Protein AF-G8B1R9-F1 (afdb_monomer_lite)

Secondary structure (DSSP, 8-state):
-HHHHHHHHHHHHHHTT-HHHHHHHHHHHHHTT-B-TTSSBPHHHHHHHHTTT---HHHHHHHHHHHHHHHHHHHHH--S---HHHHHHHHHHHHHHHHHTTGGGG---

Sequence (109 aa):
MKKFTLIFVSCYLVFSSMHRVMCVTQCFFNELNLVDQRGFPERSAVIGIMTQNIQDPELRDFVEESVIECYHYINNNNSGRQEKCQFSQSLLSCLAEKGSERCEDWDDE

InterPro domains:
  IPR006170 Pheromone/general odorant binding protein [PF01395] (15-97)
  IPR036728 Pheromone/general odorant binding protein superfamily [G3DSA:1.10.238.20] (14-105)
  IPR036728 Pheromone/general odorant binding protein superfamily [SSF47565] (19-107)
  IPR052295 Odorant-binding protein [PTHR21066] (18-107)

Foldseek 3Di:
DVVVVCVVVVCVVVLVPDPVSLCVLLVVCVVQVQADPVSARDLVSQLCVQLPPPPDVVVNVLLNVQSVVQVVVVVVVDPDDDDRSRRSSSSVVSSVVSVVVCVVVVPDD

Structure (mmCIF, N/CA/C/O backbone):
data_AF-G8B1R9-F1
#
_entry.id   AF-G8B1R9-F1
#
loop_
_atom_site.group_PDB
_atom_site.id
_atom_site.type_symbol
_atom_site.label_atom_id
_atom_site.label_alt_id
_atom_site.label_comp_id
_atom_site.label_asym_id
_atom_site.label_entity_id
_atom_site.label_seq_id
_atom_site.pdbx_PDB_ins_code
_atom_site.Cartn_x
_atom_site.Cartn_y
_atom_site.Cartn_z
_atom_site.occupancy
_atom_site.B_iso_or_equiv
_atom_site.auth_seq_id
_atom_site.auth_comp_id
_atom_site.auth_asym_id
_atom_site.auth_atom_id
_atom_site.pdbx_PDB_model_num
ATOM 1 N N . MET A 1 1 ? 7.028 -20.589 19.802 1.00 37.44 1 MET A N 1
ATOM 2 C CA . MET A 1 1 ? 6.692 -19.314 19.127 1.00 37.44 1 MET A CA 1
ATOM 3 C C . MET A 1 1 ? 7.914 -18.545 18.608 1.00 37.44 1 MET A C 1
ATOM 5 O O . MET A 1 1 ? 7.880 -18.116 17.470 1.00 37.44 1 MET A O 1
ATOM 9 N N . LYS A 1 2 ? 9.061 -18.509 19.311 1.00 31.89 2 LYS A N 1
ATOM 10 C CA . LYS A 1 2 ? 10.311 -17.851 18.838 1.00 31.89 2 LYS A CA 1
ATOM 11 C C . LYS A 1 2 ? 10.881 -18.333 17.479 1.00 31.89 2 LYS A C 1
ATOM 13 O O . LYS A 1 2 ? 11.680 -17.635 16.870 1.00 31.89 2 LYS A O 1
ATOM 18 N N . LYS A 1 3 ? 10.484 -19.518 16.989 1.00 34.91 3 LYS A N 1
ATOM 19 C CA . LYS A 1 3 ? 10.948 -20.087 15.705 1.00 34.91 3 LYS A CA 1
ATOM 20 C C . LYS A 1 3 ? 10.268 -19.483 14.468 1.00 34.91 3 LYS A C 1
ATOM 22 O O . LYS A 1 3 ? 10.888 -19.493 13.415 1.00 34.91 3 LYS A O 1
ATOM 27 N N . PHE A 1 4 ? 9.050 -18.948 14.580 1.00 39.66 4 PHE A N 1
ATOM 28 C CA . PHE A 1 4 ? 8.343 -18.347 13.437 1.00 39.66 4 PHE A CA 1
ATOM 29 C C . PHE A 1 4 ? 8.793 -16.904 13.183 1.00 39.66 4 PHE A C 1
ATOM 31 O O . PHE A 1 4 ? 9.063 -16.539 12.042 1.00 39.66 4 PHE A O 1
ATOM 38 N N . THR A 1 5 ? 9.023 -16.133 14.247 1.00 47.22 5 THR A N 1
ATOM 39 C CA . THR A 1 5 ? 9.621 -14.791 14.173 1.00 47.22 5 THR A CA 1
ATOM 40 C C . THR A 1 5 ? 11.018 -14.830 13.546 1.00 47.22 5 THR A C 1
ATOM 42 O O . THR A 1 5 ? 11.340 -13.996 12.712 1.00 47.22 5 THR A O 1
ATOM 45 N N . LEU A 1 6 ? 11.834 -15.850 13.847 1.00 41.00 6 LEU A N 1
ATOM 46 C CA . LEU A 1 6 ? 13.152 -16.032 13.219 1.00 41.00 6 LEU A CA 1
ATOM 47 C C . LEU A 1 6 ? 13.080 -16.371 11.720 1.00 41.00 6 LEU A C 1
ATOM 49 O O . LEU A 1 6 ? 13.996 -16.008 10.985 1.00 41.00 6 LEU A O 1
ATOM 53 N N . ILE A 1 7 ? 12.010 -17.033 11.259 1.00 51.50 7 ILE A N 1
ATOM 54 C CA . ILE A 1 7 ? 11.788 -17.331 9.834 1.00 51.50 7 ILE A CA 1
ATOM 55 C C . ILE A 1 7 ? 11.318 -16.076 9.097 1.00 51.50 7 ILE A C 1
ATOM 57 O O . ILE A 1 7 ? 11.839 -15.797 8.021 1.00 51.50 7 ILE A O 1
ATOM 61 N N . PHE A 1 8 ? 10.410 -15.290 9.681 1.00 51.47 8 PHE A N 1
ATOM 62 C CA . PHE A 1 8 ? 9.968 -14.021 9.097 1.00 51.47 8 PHE A CA 1
ATOM 63 C C . PHE A 1 8 ? 11.090 -12.982 9.067 1.00 51.47 8 PHE A C 1
ATOM 65 O O . PHE A 1 8 ? 11.335 -12.406 8.015 1.00 51.47 8 PHE A O 1
ATOM 72 N N . VAL A 1 9 ? 11.846 -12.814 10.158 1.00 54.28 9 VAL A N 1
ATOM 73 C CA . VAL A 1 9 ? 12.991 -11.888 10.224 1.00 54.28 9 VAL A CA 1
ATOM 74 C C . VAL A 1 9 ? 14.146 -12.356 9.327 1.00 54.28 9 VAL A C 1
ATOM 76 O O . VAL A 1 9 ? 14.764 -11.530 8.660 1.00 54.28 9 VAL A O 1
ATOM 79 N N . SER A 1 10 ? 14.402 -13.669 9.214 1.00 46.78 10 SER A N 1
ATOM 80 C CA . SER A 1 10 ? 15.365 -14.189 8.222 1.00 46.78 10 SER A CA 1
ATOM 81 C C . SER A 1 10 ? 14.872 -14.012 6.789 1.00 46.78 10 SER A C 1
ATOM 83 O O . SER A 1 10 ? 15.672 -13.674 5.924 1.00 46.78 10 SER A O 1
ATOM 85 N N . CYS A 1 11 ? 13.575 -14.191 6.515 1.00 48.53 11 CYS A N 1
ATOM 86 C CA . CYS A 1 11 ? 13.011 -13.911 5.195 1.00 48.53 11 CYS A CA 1
ATOM 87 C C . CYS A 1 11 ? 13.097 -12.424 4.862 1.00 48.53 11 CYS A C 1
ATOM 89 O O . CYS A 1 11 ? 13.470 -12.118 3.741 1.00 48.53 11 CYS A O 1
ATOM 91 N N . TYR A 1 12 ? 12.855 -11.524 5.820 1.00 52.28 12 TYR A N 1
ATOM 92 C CA . TYR A 1 12 ? 12.982 -10.069 5.670 1.00 52.28 12 TYR A CA 1
ATOM 93 C C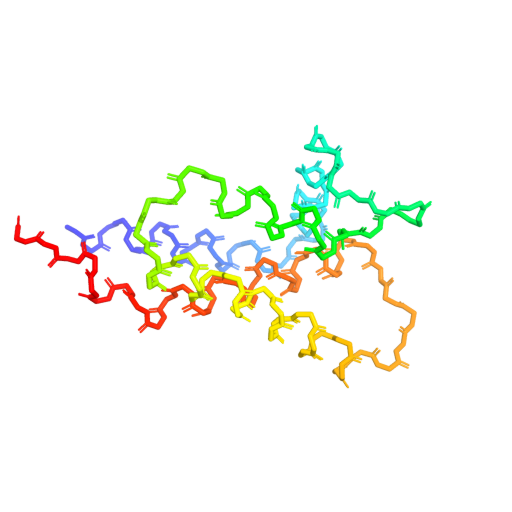 . TYR A 1 12 ? 14.433 -9.638 5.393 1.00 52.28 12 TYR A C 1
ATOM 95 O O . TYR A 1 12 ? 14.694 -8.861 4.474 1.00 52.28 12 TYR A O 1
ATOM 103 N N . LEU A 1 13 ? 15.401 -10.192 6.136 1.00 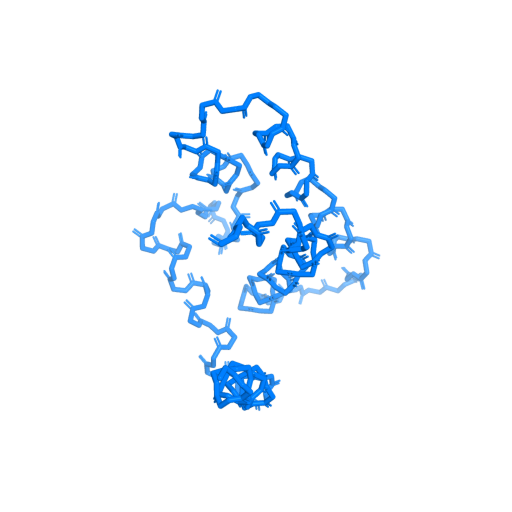45.06 13 LEU A N 1
ATOM 104 C CA . LEU A 1 13 ? 16.831 -9.909 5.954 1.00 45.06 13 LEU A CA 1
ATOM 105 C C . LEU A 1 13 ? 17.394 -10.504 4.650 1.00 45.06 13 LEU A C 1
ATOM 107 O O . LEU A 1 13 ? 18.257 -9.889 4.026 1.00 45.06 13 LEU A O 1
ATOM 111 N N . VAL A 1 14 ? 16.884 -11.654 4.194 1.00 48.22 14 VAL A N 1
ATOM 112 C CA . VAL A 1 14 ? 17.224 -12.246 2.884 1.00 48.22 14 VAL A CA 1
ATOM 113 C C . VAL A 1 14 ? 16.488 -11.538 1.728 1.00 48.22 14 VAL A C 1
ATOM 115 O O . VAL A 1 14 ? 17.039 -11.437 0.630 1.00 48.22 14 VAL A O 1
ATOM 118 N N . PHE A 1 15 ? 15.291 -10.982 1.961 1.00 49.16 15 PHE A N 1
ATOM 119 C CA . PHE A 1 15 ? 14.499 -10.210 0.986 1.00 49.16 15 PHE A CA 1
ATOM 120 C C . PHE A 1 15 ? 15.175 -8.894 0.579 1.00 49.16 15 PHE A C 1
ATOM 122 O O . PHE A 1 15 ? 15.126 -8.512 -0.588 1.00 49.16 15 PHE A O 1
ATOM 129 N N . SER A 1 16 ? 15.837 -8.217 1.521 1.00 46.72 16 SER A N 1
ATOM 130 C CA . SER A 1 16 ? 16.364 -6.858 1.326 1.00 46.72 16 SER A CA 1
ATOM 131 C C . SER A 1 16 ? 17.576 -6.742 0.383 1.00 46.72 16 SER A C 1
ATOM 133 O O . SER A 1 16 ? 17.921 -5.636 -0.021 1.00 46.72 16 SER A O 1
ATOM 135 N N . SER A 1 17 ? 18.237 -7.846 0.003 1.00 48.66 17 SER A N 1
ATOM 136 C CA . SER A 1 17 ? 19.509 -7.801 -0.753 1.00 48.66 17 SER A CA 1
ATOM 137 C C . SER A 1 17 ? 19.436 -8.342 -2.192 1.00 48.66 17 SER A C 1
ATOM 139 O O . SER A 1 17 ? 20.412 -8.267 -2.937 1.00 48.66 17 SER A O 1
ATOM 141 N N . MET A 1 18 ? 18.287 -8.859 -2.644 1.00 50.38 18 MET A N 1
ATOM 142 C CA . MET A 1 18 ? 18.152 -9.431 -3.989 1.00 50.38 18 MET A CA 1
ATOM 143 C C . MET A 1 18 ? 17.284 -8.537 -4.885 1.00 50.38 18 MET A C 1
ATOM 145 O O . MET A 1 18 ? 16.069 -8.491 -4.742 1.00 50.38 18 MET A O 1
ATOM 149 N N . HIS A 1 19 ? 17.890 -7.903 -5.894 1.00 51.81 19 HIS A N 1
ATOM 150 C CA . HIS A 1 19 ? 17.207 -7.056 -6.892 1.00 51.81 19 HIS A CA 1
ATOM 151 C C . HIS A 1 19 ? 16.002 -7.754 -7.572 1.00 51.81 19 HIS A C 1
ATOM 153 O O . HIS A 1 19 ? 15.033 -7.113 -7.962 1.00 51.81 19 HIS A O 1
ATOM 159 N N . ARG A 1 20 ? 16.018 -9.096 -7.660 1.00 55.53 20 ARG A N 1
ATOM 160 C CA . ARG A 1 20 ? 14.890 -9.904 -8.164 1.00 55.53 20 ARG A CA 1
ATOM 161 C C . ARG A 1 20 ? 13.663 -9.904 -7.251 1.00 55.53 20 ARG A C 1
ATOM 163 O O . ARG A 1 20 ? 12.553 -10.046 -7.748 1.00 55.53 20 ARG A O 1
ATOM 170 N N . VAL A 1 21 ? 13.855 -9.754 -5.945 1.00 58.09 21 VAL A N 1
ATOM 171 C CA . VAL A 1 21 ? 12.779 -9.770 -4.950 1.00 58.09 21 VAL A CA 1
ATOM 172 C C . VAL A 1 21 ? 12.025 -8.437 -4.933 1.00 58.09 21 VAL A C 1
ATOM 174 O O . VAL A 1 21 ? 10.802 -8.442 -4.838 1.00 58.09 21 VAL A O 1
ATOM 177 N N . MET A 1 22 ? 12.716 -7.318 -5.187 1.00 64.44 22 MET A N 1
ATOM 178 C CA . MET A 1 22 ? 12.093 -5.989 -5.329 1.00 64.44 22 MET A CA 1
ATOM 179 C C . MET A 1 22 ? 11.010 -5.949 -6.421 1.00 64.44 22 MET A C 1
ATOM 181 O O . MET A 1 22 ? 10.034 -5.211 -6.320 1.00 64.44 22 MET A O 1
ATOM 185 N N . CYS A 1 23 ? 11.159 -6.754 -7.475 1.00 82.81 23 CYS A N 1
ATOM 186 C CA . CYS A 1 23 ? 10.180 -6.813 -8.558 1.00 82.81 23 CYS A CA 1
ATOM 187 C C . CYS A 1 23 ? 9.033 -7.802 -8.312 1.00 82.81 23 CYS A C 1
ATOM 189 O O . CYS A 1 23 ? 8.053 -7.763 -9.053 1.00 82.81 23 CYS A O 1
ATOM 191 N N . VAL A 1 24 ? 9.102 -8.664 -7.292 1.00 86.62 24 VAL A N 1
ATOM 192 C CA . VAL A 1 24 ? 7.992 -9.581 -6.972 1.00 86.62 24 VAL A CA 1
ATOM 193 C C . VAL A 1 24 ? 6.765 -8.779 -6.547 1.00 86.62 24 VAL A C 1
ATOM 195 O O . VAL A 1 24 ? 5.666 -9.024 -7.035 1.00 86.62 24 VAL A O 1
ATOM 198 N N . THR A 1 25 ? 6.960 -7.747 -5.730 1.00 87.38 25 THR A N 1
ATOM 199 C CA . THR A 1 25 ? 5.891 -6.826 -5.328 1.00 87.38 25 THR A CA 1
ATOM 200 C C . THR A 1 25 ? 5.279 -6.107 -6.532 1.00 87.38 25 THR A C 1
ATOM 202 O O . THR A 1 25 ? 4.061 -6.023 -6.658 1.00 87.38 25 THR A O 1
ATOM 205 N N . GLN A 1 26 ? 6.115 -5.655 -7.474 1.00 89.69 26 GLN A N 1
ATOM 206 C CA . GLN A 1 26 ? 5.634 -5.065 -8.727 1.00 89.69 26 GLN A CA 1
ATOM 207 C C . GLN A 1 26 ? 4.818 -6.065 -9.561 1.00 89.69 26 GLN A C 1
ATOM 209 O O . GLN A 1 26 ? 3.838 -5.670 -10.187 1.00 89.69 26 GLN A O 1
ATOM 214 N N . CYS A 1 27 ? 5.212 -7.342 -9.578 1.00 88.06 27 CYS A N 1
ATOM 215 C CA . CYS A 1 27 ? 4.465 -8.396 -10.259 1.00 88.06 27 CYS A CA 1
ATOM 216 C C . CYS A 1 27 ? 3.039 -8.494 -9.706 1.00 88.06 27 CYS A C 1
ATOM 218 O O . CYS A 1 27 ? 2.091 -8.418 -10.478 1.00 88.06 27 CYS A O 1
ATOM 220 N N . PHE A 1 28 ? 2.875 -8.538 -8.381 1.00 88.25 28 PHE A N 1
ATOM 221 C CA . PHE A 1 28 ? 1.547 -8.569 -7.764 1.00 88.25 28 PHE A CA 1
ATOM 222 C C . PHE A 1 28 ? 0.698 -7.347 -8.116 1.00 88.25 28 PHE A C 1
ATOM 224 O O . PHE A 1 28 ? -0.469 -7.506 -8.461 1.00 88.25 28 PHE A O 1
ATOM 231 N N . PHE A 1 29 ? 1.272 -6.141 -8.096 1.00 92.44 29 PHE A N 1
ATOM 232 C CA . PHE A 1 29 ? 0.529 -4.947 -8.507 1.00 92.44 29 PHE A CA 1
ATOM 233 C C . PHE A 1 29 ? 0.074 -5.011 -9.971 1.00 92.44 29 PHE A C 1
ATOM 235 O O . PHE A 1 29 ? -1.030 -4.566 -10.276 1.00 92.44 29 PHE A O 1
ATOM 242 N N . ASN A 1 30 ? 0.880 -5.589 -10.866 1.00 90.00 30 ASN A N 1
ATOM 243 C CA . ASN A 1 30 ? 0.477 -5.803 -12.257 1.00 90.00 30 ASN A CA 1
ATOM 244 C C . ASN A 1 30 ? -0.639 -6.857 -12.370 1.00 90.00 30 ASN A C 1
ATOM 246 O O . ASN A 1 30 ? -1.652 -6.585 -13.004 1.00 90.00 30 ASN A O 1
ATOM 250 N N . GLU A 1 31 ? -0.476 -8.028 -11.745 1.00 93.00 31 GLU A N 1
ATOM 251 C CA . GLU A 1 31 ? -1.448 -9.136 -11.810 1.00 93.00 31 GLU A CA 1
ATOM 252 C C . GLU A 1 31 ? -2.816 -8.749 -11.232 1.00 93.00 31 GLU A C 1
ATOM 254 O O . GLU A 1 31 ? -3.859 -9.179 -11.722 1.00 93.00 31 GLU A O 1
ATOM 259 N N . LEU A 1 32 ? -2.823 -7.890 -10.212 1.00 89.50 32 LEU A N 1
ATOM 260 C CA . LEU A 1 32 ? -4.041 -7.366 -9.594 1.00 89.50 32 LEU A CA 1
ATOM 261 C C . LEU A 1 32 ? -4.609 -6.131 -10.317 1.00 89.50 32 LEU A C 1
ATOM 263 O O . LEU A 1 32 ? -5.626 -5.597 -9.885 1.00 89.50 32 LEU A O 1
ATOM 267 N N . ASN A 1 33 ? -3.988 -5.683 -11.415 1.00 93.44 33 ASN A N 1
ATOM 268 C CA . ASN A 1 33 ? -4.368 -4.482 -12.170 1.00 93.44 33 ASN A CA 1
ATOM 269 C C . ASN A 1 33 ? -4.426 -3.209 -11.306 1.00 93.44 33 ASN A C 1
ATOM 271 O O . ASN A 1 33 ? -5.318 -2.378 -11.448 1.00 93.44 33 ASN A O 1
ATOM 275 N N . LEU A 1 34 ? -3.449 -3.049 -10.413 1.00 95.31 34 LEU A N 1
ATOM 276 C CA . LEU A 1 34 ? -3.354 -1.937 -9.461 1.00 95.31 34 LEU A CA 1
ATOM 277 C C . LEU A 1 34 ? -2.378 -0.848 -9.920 1.00 95.31 34 LEU A C 1
ATOM 279 O O . LEU A 1 34 ? -1.905 -0.068 -9.099 1.00 95.31 34 LEU A O 1
ATOM 283 N N . VAL A 1 35 ? -2.005 -0.820 -11.200 1.00 95.38 35 VAL A N 1
ATOM 284 C CA . VAL A 1 35 ? -0.978 0.082 -11.736 1.00 95.38 35 VAL A CA 1
ATOM 285 C C . VAL A 1 35 ? -1.560 1.142 -12.670 1.00 95.38 35 VAL A C 1
ATOM 287 O O . VAL A 1 35 ? -2.507 0.885 -13.408 1.00 95.38 35 VAL A O 1
ATOM 290 N N . ASP A 1 36 ? -0.956 2.332 -12.665 1.00 95.00 36 ASP A N 1
ATOM 291 C CA . ASP A 1 36 ? -1.274 3.437 -13.567 1.00 95.00 36 ASP A CA 1
ATOM 292 C C . ASP A 1 36 ? -0.781 3.165 -15.004 1.00 95.00 36 ASP A C 1
ATOM 294 O O . ASP A 1 36 ? -0.078 2.194 -15.294 1.00 95.00 36 ASP A O 1
ATOM 298 N N . GLN A 1 37 ? -1.083 4.081 -15.928 1.00 94.88 37 GLN A N 1
ATOM 299 C CA . GLN A 1 37 ? -0.647 3.988 -17.332 1.00 94.88 37 GLN A CA 1
ATOM 300 C C . GLN A 1 37 ? 0.882 3.979 -17.505 1.00 94.88 37 GLN A C 1
ATOM 302 O O . GLN A 1 37 ? 1.398 3.581 -18.549 1.00 94.88 37 GLN A O 1
ATOM 307 N N . ARG A 1 38 ? 1.630 4.432 -16.494 1.00 92.56 38 ARG A N 1
ATOM 308 C CA . ARG A 1 38 ? 3.096 4.420 -16.476 1.00 92.56 38 ARG A CA 1
ATOM 309 C C . ARG A 1 38 ? 3.629 3.129 -15.850 1.00 92.56 38 ARG A C 1
ATOM 311 O O . ARG A 1 38 ? 4.827 2.864 -15.963 1.00 92.56 38 ARG A O 1
ATOM 318 N N . GLY A 1 39 ? 2.768 2.297 -15.266 1.00 92.19 39 GLY A N 1
ATOM 319 C CA . GLY A 1 39 ? 3.068 1.033 -14.603 1.00 92.19 39 GLY A CA 1
ATOM 320 C C . GLY A 1 39 ? 3.513 1.179 -13.147 1.00 92.19 39 GLY A C 1
ATOM 321 O O . GLY A 1 39 ? 4.195 0.285 -12.651 1.00 92.19 39 GLY A O 1
ATOM 322 N N . PHE A 1 40 ? 3.199 2.294 -12.488 1.00 94.88 40 PHE A N 1
ATOM 323 C CA . PHE A 1 40 ? 3.412 2.472 -11.048 1.00 94.88 40 PHE A CA 1
ATOM 324 C C . PHE A 1 40 ? 2.141 2.108 -10.282 1.00 94.88 40 PHE A C 1
ATOM 326 O O . PHE A 1 40 ? 1.063 2.397 -10.788 1.00 94.88 40 PHE A O 1
ATOM 333 N N . PRO A 1 41 ? 2.230 1.534 -9.071 1.00 94.44 41 PRO A N 1
ATOM 334 C CA . PRO A 1 41 ? 1.054 1.273 -8.244 1.00 94.44 41 PRO A CA 1
ATOM 335 C C . PRO A 1 41 ? 0.209 2.543 -8.059 1.00 94.44 41 PRO A C 1
ATOM 337 O O . PRO A 1 41 ? 0.695 3.557 -7.547 1.00 94.44 41 PRO A O 1
ATOM 340 N N . GLU A 1 42 ? -1.047 2.508 -8.492 1.00 96.94 42 GLU A N 1
ATOM 341 C CA . GLU A 1 42 ? -1.975 3.630 -8.412 1.00 96.94 42 GLU A CA 1
ATOM 342 C C . GLU A 1 42 ? -2.591 3.699 -7.010 1.00 96.94 42 GLU A C 1
ATOM 34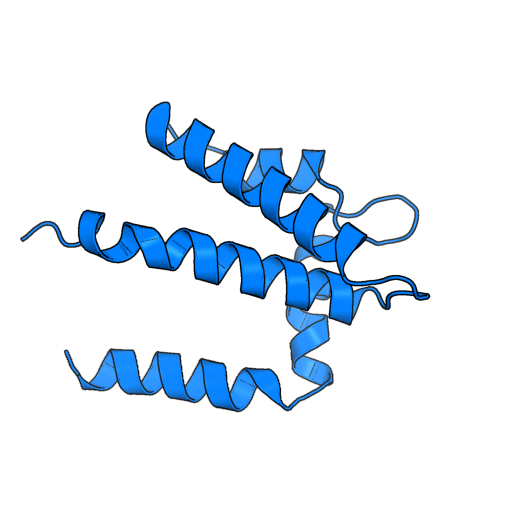4 O O . GLU A 1 42 ? -3.248 2.762 -6.560 1.00 96.94 42 GLU A O 1
ATOM 349 N N . ARG A 1 43 ? -2.418 4.837 -6.326 1.00 97.00 43 ARG A N 1
ATOM 350 C CA . ARG A 1 43 ? -2.856 5.030 -4.933 1.00 97.00 43 ARG A CA 1
ATOM 351 C C . ARG A 1 43 ? -4.321 4.648 -4.704 1.00 97.00 43 ARG A C 1
ATOM 353 O O . ARG A 1 43 ? -4.612 3.959 -3.736 1.00 97.00 43 ARG A O 1
ATOM 360 N N . SER A 1 44 ? -5.239 5.087 -5.566 1.00 97.19 44 SER A N 1
ATOM 361 C CA . SER A 1 44 ? -6.674 4.781 -5.440 1.00 97.19 44 SER A CA 1
ATOM 362 C C . SER A 1 44 ? -6.969 3.289 -5.567 1.00 97.19 44 SER A C 1
ATOM 364 O O . SER A 1 44 ? -7.766 2.765 -4.794 1.00 97.19 44 SER A O 1
ATOM 366 N N . ALA A 1 45 ? -6.308 2.601 -6.500 1.00 97.12 45 ALA A N 1
ATOM 367 C CA . ALA A 1 45 ? -6.460 1.162 -6.676 1.00 97.12 45 ALA A CA 1
ATOM 368 C C . ALA A 1 45 ? -5.905 0.387 -5.470 1.00 97.12 45 ALA A C 1
ATOM 370 O O . ALA A 1 45 ? -6.557 -0.530 -4.973 1.00 97.12 45 ALA A O 1
ATOM 371 N N . VAL A 1 46 ? -4.738 0.796 -4.954 1.00 96.38 46 VAL A N 1
ATOM 372 C CA . V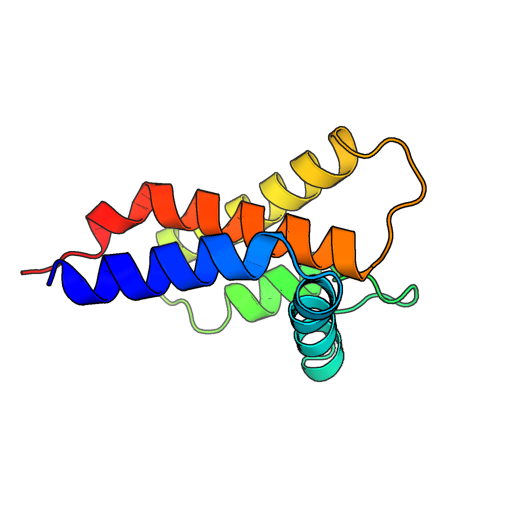AL A 1 46 ? -4.128 0.201 -3.755 1.00 96.38 46 VAL A CA 1
ATOM 373 C C . VAL A 1 46 ? -5.016 0.399 -2.521 1.00 96.38 46 VAL A C 1
ATOM 375 O O . VAL A 1 46 ? -5.277 -0.569 -1.813 1.00 96.38 46 VAL A O 1
ATOM 378 N N . ILE A 1 47 ? -5.549 1.604 -2.287 1.00 97.06 47 ILE A N 1
ATOM 379 C CA . ILE A 1 47 ? -6.519 1.844 -1.201 1.00 97.06 47 ILE A CA 1
ATOM 380 C C . ILE A 1 47 ? -7.742 0.940 -1.380 1.00 97.06 47 ILE A C 1
ATOM 382 O O . ILE A 1 47 ? -8.155 0.266 -0.438 1.00 97.06 47 ILE A O 1
ATOM 386 N N . GLY A 1 48 ? -8.295 0.886 -2.595 1.00 96.12 48 GLY A N 1
ATOM 387 C CA . GLY A 1 48 ? -9.487 0.100 -2.900 1.00 96.12 48 GLY A CA 1
ATOM 388 C C . GLY A 1 48 ? -9.329 -1.386 -2.581 1.00 96.12 48 GLY A C 1
ATOM 389 O O . GLY A 1 48 ? -10.207 -1.958 -1.942 1.00 96.12 48 GLY A O 1
ATOM 390 N N . ILE A 1 49 ? -8.211 -2.007 -2.974 1.00 94.25 49 ILE A N 1
ATOM 391 C CA . ILE A 1 49 ? -7.976 -3.431 -2.692 1.00 94.25 49 ILE A CA 1
ATOM 392 C C . ILE A 1 49 ? -7.647 -3.680 -1.215 1.00 94.25 49 ILE A C 1
ATOM 394 O O . ILE A 1 49 ? -8.121 -4.656 -0.644 1.00 94.25 49 ILE A O 1
ATOM 398 N N . MET A 1 50 ? -6.862 -2.803 -0.578 1.00 92.31 50 MET A N 1
ATOM 399 C CA . MET A 1 50 ? -6.427 -3.000 0.809 1.00 92.31 50 MET A CA 1
ATOM 400 C C . MET A 1 50 ? -7.557 -2.787 1.813 1.00 92.31 50 MET A C 1
ATOM 402 O O . MET A 1 50 ? -7.565 -3.419 2.862 1.00 92.31 50 MET A O 1
ATOM 406 N N . THR A 1 51 ? -8.523 -1.933 1.481 1.00 94.81 51 THR A N 1
ATOM 407 C CA . THR A 1 51 ? -9.724 -1.706 2.297 1.00 94.81 51 THR A CA 1
ATOM 408 C C . THR A 1 51 ? -10.878 -2.638 1.924 1.00 94.81 51 THR A C 1
ATOM 410 O O . THR A 1 51 ? -11.931 -2.620 2.569 1.00 94.81 51 THR A O 1
ATOM 413 N N . GLN A 1 52 ? -10.702 -3.478 0.896 1.00 93.50 52 GLN A N 1
ATOM 414 C CA . GLN A 1 52 ? -11.754 -4.362 0.424 1.00 93.50 52 GLN A CA 1
ATOM 415 C C . GLN A 1 52 ? -12.135 -5.363 1.519 1.00 93.50 52 GLN A C 1
ATOM 417 O O . GLN A 1 52 ? -11.305 -6.118 2.019 1.00 93.50 52 GLN A O 1
ATOM 422 N N . ASN A 1 53 ? -13.429 -5.417 1.835 1.00 92.69 53 ASN A N 1
ATOM 423 C CA . ASN A 1 53 ? -14.016 -6.298 2.850 1.00 92.69 53 ASN A CA 1
ATOM 424 C C . ASN A 1 53 ? -13.622 -5.990 4.308 1.00 92.69 53 ASN A C 1
ATOM 426 O O . ASN A 1 53 ? -13.980 -6.773 5.190 1.00 92.69 53 ASN A O 1
ATOM 430 N N . ILE A 1 54 ? -12.959 -4.863 4.593 1.00 90.75 54 ILE A N 1
ATOM 431 C CA . ILE A 1 54 ? -12.804 -4.387 5.973 1.00 90.75 54 ILE A CA 1
ATOM 432 C C . ILE A 1 54 ? -14.156 -3.848 6.453 1.00 90.75 54 ILE A C 1
ATOM 434 O O . ILE A 1 54 ? -14.705 -2.914 5.869 1.00 90.75 54 ILE A O 1
ATOM 438 N N . GLN A 1 55 ? -14.709 -4.470 7.496 1.00 94.62 55 GLN A N 1
ATOM 439 C CA . GLN A 1 55 ? -15.989 -4.064 8.090 1.00 94.62 55 GLN A CA 1
ATOM 440 C C . GLN A 1 55 ? -15.811 -3.022 9.191 1.00 94.62 55 GLN A C 1
ATOM 442 O O . GLN A 1 55 ? -16.678 -2.169 9.366 1.00 94.62 55 GLN A O 1
ATOM 447 N N . ASP A 1 56 ? -14.703 -3.111 9.925 1.00 91.38 56 ASP A N 1
ATOM 448 C CA . ASP A 1 56 ? -14.398 -2.195 11.012 1.00 91.38 56 ASP A CA 1
ATOM 449 C C . ASP A 1 56 ? -13.976 -0.822 10.453 1.00 91.38 56 ASP A C 1
ATOM 451 O O . ASP A 1 56 ? -12.986 -0.744 9.718 1.00 91.38 56 ASP A O 1
ATOM 455 N N . PRO A 1 57 ? -14.731 0.258 10.730 1.00 94.25 57 PRO A N 1
ATOM 456 C CA . PRO A 1 57 ? -14.445 1.568 10.160 1.00 94.25 57 PRO A CA 1
ATOM 457 C C . PRO A 1 57 ? -13.113 2.141 10.650 1.00 94.25 57 PRO A C 1
ATOM 459 O O . PRO A 1 57 ? -12.427 2.780 9.862 1.00 94.25 57 PRO A O 1
ATOM 462 N N . GLU A 1 58 ? -12.721 1.875 11.898 1.00 91.56 58 GLU A N 1
ATOM 463 C CA . GLU A 1 58 ? -11.456 2.364 12.455 1.00 91.56 58 GLU A CA 1
ATOM 464 C C . GLU A 1 58 ? -10.255 1.716 11.757 1.00 91.56 58 GLU A C 1
ATOM 466 O O . GLU A 1 58 ? -9.364 2.414 11.271 1.00 91.56 58 GLU A O 1
ATOM 471 N N . LEU A 1 59 ? -10.266 0.389 11.607 1.00 89.75 59 LEU A N 1
ATOM 472 C CA . LEU A 1 59 ? -9.251 -0.334 10.848 1.00 89.75 59 LEU A CA 1
ATOM 473 C C . LEU A 1 59 ? -9.215 0.109 9.383 1.00 89.75 59 LEU A C 1
ATOM 475 O O . LEU A 1 59 ? -8.140 0.220 8.793 1.00 89.75 59 LEU A O 1
ATOM 479 N N . ARG A 1 60 ? -10.378 0.361 8.777 1.00 94.19 60 ARG A N 1
ATOM 480 C CA . ARG A 1 60 ? -10.454 0.818 7.387 1.00 94.19 60 ARG A CA 1
ATOM 481 C C . ARG A 1 60 ? -9.802 2.187 7.216 1.00 94.19 60 ARG A C 1
ATOM 483 O O . ARG A 1 60 ? -9.009 2.351 6.290 1.00 94.19 60 ARG A O 1
ATOM 490 N N . ASP A 1 61 ? -10.117 3.123 8.106 1.00 95.06 61 ASP A N 1
ATOM 491 C CA . ASP A 1 61 ? -9.560 4.474 8.091 1.00 95.06 61 ASP A CA 1
ATOM 492 C C . ASP A 1 61 ? -8.042 4.422 8.344 1.00 95.06 61 ASP A C 1
ATOM 494 O O . ASP A 1 61 ? -7.275 5.021 7.591 1.00 95.06 61 ASP A O 1
ATOM 498 N N . PHE A 1 62 ? -7.580 3.594 9.288 1.00 93.06 62 PHE A N 1
ATOM 499 C CA . PHE A 1 62 ? -6.151 3.356 9.523 1.00 93.06 62 PHE A CA 1
ATOM 500 C C . PHE A 1 62 ? -5.418 2.816 8.283 1.00 93.06 62 PHE A C 1
ATOM 502 O O . PHE A 1 62 ? -4.324 3.284 7.948 1.00 93.06 62 PHE A O 1
ATOM 509 N N . VAL A 1 63 ? -5.993 1.825 7.592 1.00 93.50 63 VAL A N 1
ATOM 510 C CA . VAL A 1 63 ? -5.399 1.253 6.373 1.00 93.50 63 VAL A CA 1
ATOM 511 C C . VAL A 1 63 ? -5.353 2.293 5.258 1.00 93.50 63 VAL A C 1
ATOM 513 O O . VAL A 1 63 ? -4.328 2.408 4.582 1.00 93.50 63 VAL A O 1
ATOM 516 N N . GLU A 1 64 ? -6.427 3.064 5.072 1.00 97.12 64 GLU A N 1
ATOM 517 C CA . GLU A 1 64 ? -6.452 4.151 4.098 1.00 97.12 64 GLU A CA 1
ATOM 518 C C . GLU A 1 64 ? -5.350 5.170 4.410 1.00 97.12 64 GLU A C 1
ATOM 520 O O . GLU A 1 64 ? -4.465 5.363 3.577 1.00 97.12 64 GLU A O 1
ATOM 525 N N . GLU A 1 65 ? -5.330 5.744 5.614 1.00 96.69 65 GLU A N 1
ATOM 526 C CA . GLU A 1 65 ? -4.335 6.732 6.046 1.00 96.69 65 GLU A CA 1
ATOM 527 C C . GLU A 1 65 ? -2.898 6.221 5.893 1.00 96.69 65 GLU A C 1
ATOM 529 O O . GLU A 1 65 ? -2.052 6.924 5.333 1.00 96.69 65 GLU A O 1
ATOM 534 N N . SER A 1 66 ? -2.634 4.967 6.268 1.00 96.06 66 SER A N 1
ATOM 535 C CA . SER A 1 66 ? -1.320 4.332 6.111 1.00 96.06 66 SER A CA 1
ATOM 536 C C . SER A 1 66 ? -0.851 4.327 4.655 1.00 96.06 66 SER A C 1
ATOM 538 O O . SER A 1 66 ? 0.304 4.654 4.364 1.00 96.06 66 SER A O 1
ATOM 540 N N . VAL A 1 67 ? -1.742 4.012 3.707 1.00 97.12 67 VAL A N 1
ATOM 541 C CA . VAL A 1 67 ? -1.416 4.088 2.277 1.00 97.12 67 VAL A CA 1
ATOM 542 C C . VAL A 1 67 ? -1.105 5.530 1.882 1.00 97.12 67 VAL A C 1
ATOM 544 O O . VAL A 1 67 ? -0.096 5.781 1.222 1.00 97.12 67 VAL A O 1
ATOM 547 N N . ILE A 1 68 ? -1.924 6.497 2.297 1.00 97.56 68 ILE A N 1
ATOM 548 C CA . ILE A 1 68 ? -1.730 7.916 1.964 1.00 97.56 68 ILE A CA 1
ATOM 549 C C . ILE A 1 68 ? -0.363 8.413 2.442 1.00 97.56 68 ILE A C 1
ATOM 551 O O . ILE A 1 68 ? 0.394 8.996 1.659 1.00 97.56 68 ILE A O 1
ATOM 555 N N . GLU A 1 69 ? -0.030 8.144 3.700 1.00 96.50 69 GLU A N 1
ATOM 556 C CA . GLU A 1 69 ? 1.231 8.543 4.315 1.00 96.50 69 GLU A CA 1
ATOM 557 C C . GLU A 1 69 ? 2.437 7.909 3.621 1.00 96.50 69 GLU A C 1
ATOM 559 O O . GLU A 1 69 ? 3.411 8.607 3.326 1.00 96.50 69 GLU A O 1
ATOM 564 N N . CYS A 1 70 ? 2.365 6.623 3.270 1.00 95.94 70 CYS A N 1
ATOM 565 C CA . CYS A 1 70 ? 3.449 5.947 2.564 1.00 95.94 70 CYS A CA 1
ATOM 566 C C . CYS A 1 70 ? 3.719 6.546 1.179 1.00 95.94 70 CYS A C 1
ATOM 568 O O . CYS A 1 70 ? 4.879 6.744 0.808 1.00 95.94 70 CYS A O 1
ATOM 570 N N . TYR A 1 71 ? 2.680 6.911 0.422 1.00 95.69 71 TYR A N 1
ATOM 571 C CA . TYR A 1 71 ? 2.868 7.615 -0.852 1.00 95.69 71 TYR A CA 1
ATOM 572 C C . TYR A 1 71 ? 3.520 8.992 -0.656 1.00 95.69 71 TYR A C 1
ATOM 574 O O . TYR A 1 71 ? 4.399 9.369 -1.436 1.00 95.69 71 TYR A O 1
ATOM 582 N N . HIS A 1 72 ? 3.136 9.739 0.385 1.00 94.69 72 HIS A N 1
ATOM 583 C CA . HIS A 1 72 ? 3.778 11.015 0.709 1.00 94.69 72 HIS A CA 1
ATOM 584 C C . HIS A 1 72 ? 5.250 10.841 1.099 1.00 94.69 72 HIS A C 1
ATOM 586 O O . HIS A 1 72 ? 6.105 11.555 0.573 1.00 94.69 72 HIS A O 1
ATOM 592 N N . TYR A 1 73 ? 5.561 9.869 1.958 1.00 92.38 73 TYR A N 1
ATOM 593 C CA . TYR A 1 73 ? 6.927 9.545 2.369 1.00 92.38 73 TYR A CA 1
ATOM 594 C C . TYR A 1 73 ? 7.819 9.215 1.165 1.00 92.38 73 TYR A C 1
ATOM 596 O O . TYR A 1 73 ? 8.912 9.767 1.020 1.00 92.38 73 TYR A O 1
ATOM 604 N N . ILE A 1 74 ? 7.341 8.359 0.257 1.00 91.31 74 ILE A N 1
ATOM 605 C CA . ILE A 1 74 ? 8.108 7.927 -0.918 1.00 91.31 74 ILE A CA 1
ATOM 606 C C . ILE A 1 74 ? 8.356 9.092 -1.878 1.00 91.31 74 ILE A C 1
ATOM 608 O O . ILE A 1 74 ? 9.480 9.241 -2.359 1.00 91.31 74 ILE A O 1
ATOM 612 N N . ASN A 1 75 ? 7.346 9.928 -2.131 1.00 87.06 75 ASN A N 1
ATOM 613 C CA . ASN A 1 75 ? 7.472 11.078 -3.028 1.00 87.06 75 ASN A CA 1
ATOM 614 C C . ASN A 1 75 ? 8.406 12.161 -2.468 1.00 87.06 75 ASN A C 1
ATOM 616 O O . ASN A 1 75 ? 9.127 12.796 -3.234 1.00 87.06 75 ASN A O 1
ATOM 620 N N . ASN A 1 76 ? 8.420 12.361 -1.147 1.00 85.12 76 ASN A N 1
ATOM 621 C CA . ASN A 1 76 ? 9.267 13.368 -0.504 1.00 85.12 76 ASN A CA 1
ATOM 622 C C . ASN A 1 76 ? 10.741 12.940 -0.420 1.00 85.12 76 ASN A C 1
ATOM 624 O O . ASN A 1 76 ? 11.628 13.786 -0.503 1.00 85.12 76 ASN A O 1
ATOM 628 N N . ASN A 1 77 ? 11.010 11.639 -0.274 1.00 74.31 77 ASN A N 1
ATOM 629 C CA . ASN A 1 77 ? 12.369 11.120 -0.096 1.00 74.31 77 ASN A CA 1
ATOM 630 C C . ASN A 1 77 ? 13.081 10.764 -1.409 1.00 74.31 77 ASN A C 1
ATOM 632 O O . ASN A 1 77 ? 14.289 10.530 -1.400 1.00 74.31 77 ASN A O 1
ATOM 636 N N . ASN A 1 78 ? 12.369 10.730 -2.540 1.00 67.06 78 ASN A N 1
ATOM 637 C CA . ASN A 1 78 ? 12.929 10.335 -3.830 1.00 67.06 78 ASN A CA 1
ATOM 638 C C . ASN A 1 78 ? 12.875 11.479 -4.851 1.00 67.06 78 ASN A C 1
ATOM 640 O O . ASN A 1 78 ? 12.011 11.532 -5.719 1.00 67.06 78 ASN A O 1
ATOM 644 N N . SER A 1 79 ? 13.871 12.363 -4.808 1.00 53.22 79 SER A N 1
ATOM 645 C CA . SER A 1 79 ? 14.045 13.477 -5.759 1.00 53.22 79 SER A CA 1
ATOM 646 C C . SER A 1 79 ? 14.623 13.057 -7.129 1.00 53.22 79 SER A C 1
ATOM 648 O O . SER A 1 79 ? 15.193 13.884 -7.839 1.00 53.22 79 SER A O 1
ATOM 650 N N . GLY A 1 80 ? 14.535 11.773 -7.503 1.00 60.66 80 GLY A N 1
ATOM 651 C CA . GLY A 1 80 ? 15.163 11.186 -8.696 1.00 60.66 80 GLY A CA 1
ATOM 652 C C . GLY A 1 80 ? 14.207 10.338 -9.546 1.00 60.66 80 GLY A C 1
ATOM 653 O O . GLY A 1 80 ? 13.046 10.138 -9.202 1.00 60.66 80 GLY A O 1
ATOM 654 N N . ARG A 1 81 ? 14.692 9.822 -10.686 1.00 63.03 81 ARG A N 1
ATOM 655 C CA . ARG A 1 81 ? 13.913 8.944 -11.578 1.00 63.03 81 ARG A CA 1
ATOM 656 C C . ARG A 1 81 ? 13.731 7.575 -10.914 1.00 63.03 81 ARG A C 1
ATOM 658 O O . ARG A 1 81 ? 14.619 6.735 -10.991 1.00 63.03 81 ARG A O 1
ATOM 665 N N . GLN A 1 82 ? 12.602 7.377 -10.242 1.00 74.19 82 GLN A N 1
ATOM 666 C CA . GLN A 1 82 ? 12.341 6.170 -9.464 1.00 74.19 82 GLN A CA 1
ATOM 667 C C . GLN A 1 82 ? 11.991 4.977 -10.363 1.00 74.19 82 GLN A C 1
ATOM 669 O O . GLN A 1 82 ? 11.157 5.080 -11.266 1.00 74.19 82 GLN A O 1
ATOM 674 N N . GLU A 1 83 ? 12.625 3.832 -10.119 1.00 88.06 83 GLU A N 1
ATOM 675 C CA . GLU A 1 83 ? 12.299 2.581 -10.804 1.00 88.06 83 GLU A CA 1
ATOM 676 C C . GLU A 1 83 ? 11.047 1.933 -10.195 1.00 88.06 83 GLU A C 1
ATOM 678 O O . GLU A 1 83 ? 10.832 1.983 -8.984 1.00 88.06 83 GLU A O 1
ATOM 683 N N . LYS A 1 84 ? 10.223 1.280 -11.024 1.00 90.31 84 LYS A N 1
ATOM 684 C CA . LYS A 1 84 ? 8.933 0.692 -10.607 1.00 90.31 84 LYS A CA 1
ATOM 685 C C . LYS A 1 84 ? 9.082 -0.327 -9.479 1.00 90.31 84 LYS A C 1
ATOM 687 O O . LYS A 1 84 ? 8.361 -0.269 -8.491 1.00 90.31 84 LYS A O 1
ATOM 692 N N . CYS A 1 85 ? 10.053 -1.231 -9.604 1.00 89.38 85 CYS A N 1
ATOM 693 C CA . CYS A 1 85 ? 10.309 -2.243 -8.582 1.00 89.38 85 CYS A CA 1
ATOM 694 C C . CYS A 1 85 ? 10.767 -1.612 -7.264 1.00 89.38 85 CYS A C 1
ATOM 696 O O . CYS A 1 85 ? 10.340 -2.044 -6.199 1.00 89.38 85 CYS A O 1
ATOM 698 N N . GLN A 1 86 ? 11.578 -0.553 -7.329 1.00 89.75 86 GLN A N 1
ATOM 699 C CA . GLN A 1 86 ? 11.992 0.179 -6.138 1.00 89.75 86 GLN A CA 1
ATOM 700 C C . GLN A 1 86 ? 10.804 0.892 -5.487 1.00 89.75 86 GLN A C 1
ATOM 702 O O . GLN A 1 86 ? 10.641 0.791 -4.278 1.00 89.75 86 GLN A O 1
ATOM 707 N N . PHE A 1 87 ? 9.951 1.560 -6.270 1.00 92.44 87 PHE A N 1
ATOM 708 C CA . PHE A 1 87 ? 8.727 2.184 -5.761 1.00 92.44 87 PHE A CA 1
ATOM 709 C C . PHE A 1 87 ? 7.831 1.163 -5.057 1.00 92.44 87 PHE A C 1
ATOM 711 O O . PHE A 1 87 ? 7.452 1.363 -3.907 1.00 92.44 87 PHE A O 1
ATOM 718 N N . SER A 1 88 ? 7.552 0.043 -5.723 1.00 91.81 88 SER A N 1
ATOM 719 C CA . SER A 1 88 ? 6.717 -1.030 -5.186 1.00 91.81 88 SER A CA 1
ATOM 720 C C . SER A 1 88 ? 7.303 -1.642 -3.917 1.00 91.81 88 SER A C 1
ATOM 722 O O . SER A 1 88 ? 6.573 -1.861 -2.953 1.00 91.81 88 SER A O 1
ATOM 724 N N . GLN A 1 89 ? 8.619 -1.863 -3.875 1.00 90.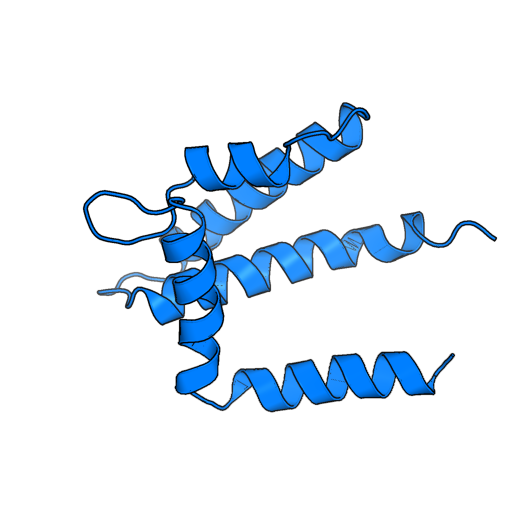00 89 GLN A N 1
ATOM 725 C CA . GLN A 1 89 ? 9.289 -2.349 -2.673 1.00 90.00 89 GLN A CA 1
ATOM 726 C C . GLN A 1 89 ? 9.221 -1.330 -1.530 1.00 90.00 89 GLN A C 1
ATOM 728 O O . GLN A 1 89 ? 8.923 -1.715 -0.405 1.00 90.00 89 GLN A O 1
ATOM 733 N N . SER A 1 90 ? 9.472 -0.045 -1.798 1.00 91.50 90 SER A N 1
ATOM 734 C CA . SER A 1 90 ? 9.375 1.013 -0.787 1.00 91.50 90 SER A CA 1
ATOM 735 C C . SER A 1 90 ? 7.958 1.151 -0.233 1.00 91.50 90 SER A C 1
ATOM 737 O O . SER A 1 90 ? 7.801 1.323 0.973 1.00 91.50 90 SER A O 1
ATOM 739 N N . LEU A 1 91 ? 6.937 1.033 -1.089 1.00 93.31 91 LEU A N 1
ATOM 740 C CA . LEU A 1 91 ? 5.535 1.057 -0.678 1.00 93.31 91 LEU A CA 1
ATOM 741 C C . LEU A 1 91 ? 5.208 -0.112 0.249 1.00 93.31 91 LEU A C 1
ATOM 743 O O . LEU A 1 91 ? 4.688 0.112 1.337 1.00 93.31 91 LEU A O 1
ATOM 747 N N . LEU A 1 92 ? 5.575 -1.338 -0.133 1.00 91.75 92 LEU A N 1
ATOM 748 C CA . LEU A 1 92 ? 5.356 -2.513 0.711 1.00 91.75 92 LEU A CA 1
ATOM 749 C C . LEU A 1 92 ? 6.097 -2.407 2.049 1.00 91.75 92 LEU A C 1
ATOM 751 O O . LEU A 1 92 ? 5.514 -2.709 3.085 1.00 91.75 92 LEU A O 1
ATOM 755 N N . SER A 1 93 ? 7.356 -1.962 2.037 1.00 90.38 93 SER A N 1
ATOM 756 C CA . SER A 1 93 ? 8.140 -1.798 3.263 1.00 90.38 93 SER A CA 1
ATOM 757 C C . SER A 1 93 ? 7.506 -0.783 4.217 1.00 90.38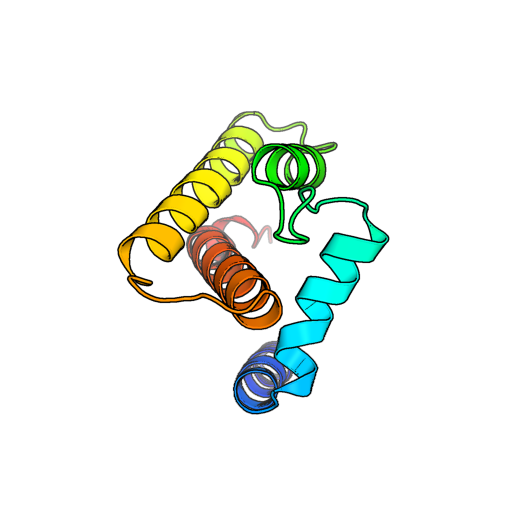 93 SER A C 1
ATOM 759 O O . SER A 1 93 ? 7.398 -1.069 5.403 1.00 90.38 93 SER A O 1
ATOM 761 N N . CYS A 1 94 ? 7.054 0.364 3.703 1.00 94.12 94 CYS A N 1
ATOM 762 C CA . CYS A 1 94 ? 6.394 1.383 4.518 1.00 94.12 94 CYS A CA 1
ATOM 763 C C . CYS A 1 94 ? 5.062 0.884 5.100 1.00 94.12 94 CYS A C 1
ATOM 765 O O . CYS A 1 94 ? 4.796 1.064 6.285 1.00 94.12 94 CYS A O 1
ATOM 767 N N . LEU A 1 95 ? 4.243 0.201 4.294 1.00 92.69 95 LEU A N 1
ATOM 768 C CA . LEU A 1 95 ? 2.972 -0.364 4.756 1.00 92.69 95 LEU A CA 1
ATOM 769 C C . LEU A 1 95 ? 3.175 -1.439 5.830 1.00 92.69 95 LEU A C 1
ATOM 771 O O . LEU A 1 95 ? 2.413 -1.504 6.790 1.00 92.69 95 LEU A O 1
ATOM 775 N N . ALA A 1 96 ? 4.211 -2.267 5.686 1.00 89.81 96 ALA A N 1
ATOM 776 C CA . ALA A 1 96 ? 4.562 -3.267 6.687 1.00 89.81 96 ALA A CA 1
ATOM 777 C C . ALA A 1 96 ? 5.034 -2.628 8.003 1.00 89.81 96 ALA A C 1
ATOM 779 O O . ALA A 1 96 ? 4.685 -3.121 9.072 1.00 89.81 96 ALA A O 1
ATOM 780 N N . GLU A 1 97 ? 5.784 -1.524 7.935 1.00 90.81 97 GLU A N 1
ATOM 781 C CA . GLU A 1 97 ? 6.189 -0.750 9.112 1.00 90.81 97 GLU A CA 1
ATOM 782 C C . GLU A 1 97 ? 4.966 -0.161 9.828 1.00 90.81 97 GLU A C 1
ATOM 784 O O . GLU A 1 97 ? 4.786 -0.420 11.016 1.00 90.81 97 GLU A O 1
ATOM 789 N N . LYS A 1 98 ? 4.055 0.493 9.092 1.00 89.88 98 LYS A N 1
ATOM 790 C CA . LYS A 1 98 ? 2.782 0.997 9.636 1.00 89.88 98 LYS A CA 1
ATOM 791 C C . LYS A 1 98 ? 1.951 -0.099 10.295 1.00 89.88 98 LYS A C 1
ATOM 793 O O . LYS A 1 98 ? 1.488 0.075 11.416 1.00 89.88 98 LYS A O 1
ATOM 798 N N . GLY A 1 99 ? 1.802 -1.248 9.636 1.00 85.50 99 GLY A N 1
ATOM 799 C CA . GLY A 1 99 ? 1.091 -2.392 10.210 1.00 85.50 99 GLY A CA 1
ATOM 800 C C . GLY A 1 99 ? 1.751 -2.920 11.487 1.00 85.50 99 GLY A C 1
ATOM 801 O O . GLY A 1 99 ? 1.054 -3.274 12.434 1.00 85.50 99 GLY A O 1
ATOM 802 N N . SER A 1 100 ? 3.087 -2.920 11.547 1.00 83.56 100 SER A N 1
ATOM 803 C CA . SER A 1 100 ? 3.827 -3.412 12.713 1.00 83.56 100 SER A CA 1
ATOM 804 C C . SER A 1 100 ? 3.620 -2.579 13.982 1.00 83.56 100 SER A C 1
ATOM 806 O O . SER A 1 100 ? 3.686 -3.135 15.075 1.00 83.56 100 SER A O 1
ATOM 808 N N . GLU A 1 101 ? 3.295 -1.287 13.851 1.00 81.00 101 GLU A N 1
ATOM 809 C CA . GLU A 1 101 ? 2.984 -0.392 14.978 1.00 81.00 101 GLU A CA 1
ATOM 810 C C . GLU A 1 101 ? 1.711 -0.800 15.740 1.00 81.00 101 GLU A C 1
ATOM 812 O O . GLU A 1 101 ? 1.517 -0.364 16.872 1.00 81.00 101 GLU A O 1
ATOM 817 N N . ARG A 1 102 ? 0.845 -1.621 15.129 1.00 72.44 102 ARG A N 1
ATOM 818 C CA . ARG A 1 102 ? -0.435 -2.080 15.695 1.00 72.44 102 ARG A CA 1
ATOM 819 C C . ARG A 1 102 ? -0.517 -3.598 15.855 1.00 72.44 102 ARG A C 1
ATOM 821 O O . ARG A 1 102 ? -1.580 -4.124 16.155 1.00 72.44 102 ARG A O 1
ATOM 828 N N . CYS A 1 103 ? 0.589 -4.325 15.675 1.00 67.88 103 CYS A N 1
ATOM 829 C CA . CYS A 1 103 ? 0.586 -5.784 15.831 1.00 67.88 103 CYS A CA 1
ATOM 830 C C . CYS A 1 103 ? 0.292 -6.243 17.267 1.00 67.88 103 CYS A C 1
ATOM 832 O O . CYS A 1 103 ? -0.192 -7.355 17.440 1.00 67.88 103 CYS A O 1
ATOM 834 N N . GLU A 1 104 ? 0.566 -5.415 18.279 1.00 65.19 104 GLU A N 1
ATOM 835 C CA . GLU A 1 104 ? 0.225 -5.728 19.676 1.00 65.19 104 GLU A CA 1
ATOM 836 C C . GLU A 1 104 ? -1.296 -5.768 19.906 1.00 65.19 104 GLU A C 1
ATOM 838 O O . GLU A 1 104 ? -1.752 -6.493 20.784 1.00 65.19 104 GLU A O 1
ATOM 843 N N . ASP A 1 105 ? -2.082 -5.079 19.069 1.00 59.34 105 ASP A N 1
ATOM 844 C CA . ASP A 1 105 ? -3.550 -5.103 19.112 1.00 59.34 105 ASP A CA 1
ATOM 845 C C . ASP A 1 105 ? -4.143 -6.373 18.465 1.00 59.34 105 ASP A C 1
ATOM 847 O O . ASP A 1 105 ? -5.356 -6.559 18.471 1.00 59.34 105 ASP A O 1
ATOM 851 N N . TRP A 1 106 ? -3.317 -7.227 17.844 1.00 61.59 106 TRP A N 1
ATOM 852 C CA . TRP A 1 106 ? -3.758 -8.454 17.157 1.00 61.59 106 TRP A CA 1
ATOM 853 C C . TRP A 1 106 ? -3.540 -9.729 17.980 1.00 61.59 106 TRP A C 1
ATOM 855 O O . TRP A 1 106 ? -3.983 -10.802 17.562 1.00 61.59 106 TRP A O 1
ATOM 865 N N . ASP A 1 107 ? -2.860 -9.631 19.123 1.00 54.12 107 ASP A N 1
ATOM 866 C CA . ASP A 1 107 ? -2.735 -10.725 20.085 1.00 54.12 107 ASP A CA 1
ATOM 867 C C . ASP A 1 107 ? -3.990 -10.755 20.981 1.00 54.12 107 ASP A C 1
ATOM 869 O O . ASP A 1 107 ? -3.972 -10.321 22.133 1.00 54.12 107 ASP A O 1
ATOM 873 N N . ASP A 1 108 ? -5.093 -11.282 20.447 1.00 58.28 108 ASP A N 1
ATOM 874 C CA . ASP A 1 108 ? -6.168 -11.832 21.280 1.00 58.28 108 ASP A CA 1
ATOM 875 C C . ASP A 1 108 ? -5.705 -13.201 21.840 1.00 58.28 108 ASP A C 1
ATOM 877 O O . ASP A 1 108 ? -5.128 -14.000 21.100 1.00 58.28 108 ASP A O 1
ATOM 881 N N . GLU A 1 109 ? -5.930 -13.446 23.141 1.00 46.16 109 GLU A N 1
ATOM 882 C CA . GLU A 1 109 ? -5.528 -14.634 23.945 1.00 46.16 109 GLU A CA 1
ATOM 883 C C . GLU A 1 109 ? -5.440 -16.003 23.231 1.00 46.16 109 GLU A C 1
ATOM 885 O O . GLU A 1 109 ? -6.420 -16.443 22.582 1.00 46.16 109 GLU A O 1
#

Organism: Nasonia vitripennis (NCBI:txid7425)

pLDDT: mean 79.55, std 19.37, range [31.89, 97.56]

Radius of gyration: 15.03 Å; chains: 1; bounding box: 36×34×41 Å